Protein AF-A0A954QVD0-F1 (afdb_monomer)

Sequence (89 aa):
LTDLFTQQIPVGIPRERIEQVILENRFEKLSGGRSRGEEDILAHERKGIAGDWRNHFTPRVSREFHRMYGDLLIMTGFEANDDWTQEFS

Foldseek 3Di:
DLVVVCVPDPDNDDSVVVVVVCVCPQLCNVVVRDDAQDADPVDPSGHRDPPCVLVVDALVNLVVCCVVCVVVCCVVVVDVHSCVSVSRD

Structure (mmCIF, N/CA/C/O backbone):
data_AF-A0A954QVD0-F1
#
_entry.id   AF-A0A954QVD0-F1
#
loop_
_atom_site.group_PDB
_atom_site.id
_atom_site.type_symbol
_atom_site.label_atom_id
_atom_site.label_alt_id
_atom_site.label_comp_id
_atom_site.label_asym_id
_atom_site.label_entity_id
_atom_site.label_seq_id
_atom_site.pdbx_PDB_ins_code
_atom_site.Cartn_x
_atom_site.Cartn_y
_atom_site.Cartn_z
_atom_site.occupancy
_atom_site.B_iso_or_equiv
_atom_site.auth_seq_id
_atom_site.auth_comp_id
_atom_site.auth_asym_id
_atom_site.auth_atom_id
_atom_site.pdbx_PDB_model_num
ATOM 1 N N . LEU A 1 1 ? -17.830 -0.375 2.744 1.00 58.25 1 LEU A N 1
ATOM 2 C CA . LEU A 1 1 ? -16.939 -1.369 3.396 1.00 58.25 1 LEU A CA 1
ATOM 3 C C . LEU A 1 1 ? -17.689 -2.185 4.439 1.00 58.25 1 LEU A C 1
ATOM 5 O O . LEU A 1 1 ? -17.673 -3.402 4.338 1.00 58.25 1 LEU A O 1
ATOM 9 N N . THR A 1 2 ? -18.394 -1.543 5.373 1.00 60.03 2 THR A N 1
ATOM 10 C CA . THR A 1 2 ? -19.172 -2.209 6.433 1.00 60.03 2 THR A CA 1
ATOM 11 C C . THR A 1 2 ? -20.142 -3.270 5.901 1.00 60.03 2 THR A C 1
ATOM 13 O O . THR A 1 2 ? -20.148 -4.383 6.414 1.00 60.03 2 THR A O 1
ATOM 16 N N . ASP A 1 3 ? -20.863 -2.968 4.813 1.00 60.34 3 ASP A N 1
ATOM 17 C CA . ASP A 1 3 ? -21.861 -3.876 4.221 1.00 60.34 3 ASP A CA 1
ATOM 18 C C . ASP A 1 3 ? -21.257 -5.128 3.559 1.00 60.34 3 ASP A C 1
ATOM 20 O O . ASP A 1 3 ? -21.900 -6.172 3.506 1.00 60.34 3 ASP A O 1
ATOM 24 N N . LEU A 1 4 ? -20.007 -5.057 3.085 1.00 62.31 4 LEU A N 1
ATOM 25 C CA . LEU A 1 4 ? -19.342 -6.178 2.409 1.00 62.31 4 LEU A CA 1
ATOM 26 C C . LEU A 1 4 ? -18.922 -7.257 3.421 1.00 62.31 4 LEU A C 1
ATOM 28 O O . LEU A 1 4 ? -19.061 -8.450 3.165 1.00 62.31 4 LEU A O 1
ATOM 32 N N . PHE A 1 5 ? -18.489 -6.831 4.611 1.00 63.66 5 PHE A N 1
ATOM 33 C CA . PHE A 1 5 ? -18.135 -7.733 5.707 1.00 63.66 5 PHE A CA 1
ATOM 34 C C . PHE A 1 5 ? -19.360 -8.378 6.364 1.00 63.66 5 PHE A C 1
ATOM 36 O O . PHE A 1 5 ? -19.288 -9.536 6.764 1.00 63.66 5 PHE A O 1
ATOM 43 N N . THR A 1 6 ? -20.495 -7.675 6.443 1.00 64.31 6 THR A N 1
ATOM 44 C CA . THR A 1 6 ? -21.717 -8.235 7.055 1.00 64.31 6 THR A CA 1
ATOM 45 C C . THR A 1 6 ? -22.340 -9.349 6.214 1.00 64.31 6 THR A C 1
ATOM 47 O O . THR A 1 6 ? -22.994 -10.225 6.767 1.00 64.31 6 THR A O 1
ATOM 50 N N . GLN A 1 7 ? -22.136 -9.340 4.892 1.00 67.12 7 GLN A N 1
ATOM 51 C CA . GLN A 1 7 ? -22.667 -10.371 3.991 1.00 67.12 7 GLN A CA 1
ATOM 52 C C . GLN A 1 7 ? -21.808 -11.643 3.941 1.00 67.12 7 GLN A C 1
ATOM 54 O O . GLN A 1 7 ? -22.329 -12.714 3.644 1.00 67.12 7 GLN A O 1
ATOM 59 N N . GLN A 1 8 ? -20.502 -11.536 4.205 1.00 70.38 8 GLN A N 1
ATOM 60 C CA . GLN A 1 8 ? -19.556 -12.651 4.056 1.00 70.38 8 GLN A CA 1
ATOM 61 C C . GLN A 1 8 ? -19.213 -13.355 5.375 1.00 70.38 8 GLN A C 1
ATOM 63 O O . GLN A 1 8 ? -18.707 -14.476 5.350 1.00 70.38 8 GLN A O 1
ATOM 68 N N . ILE A 1 9 ? -19.476 -12.728 6.525 1.00 69.56 9 ILE A N 1
ATOM 69 C CA . ILE A 1 9 ? -19.196 -13.318 7.836 1.00 69.56 9 ILE A CA 1
ATOM 70 C C . ILE A 1 9 ? -20.477 -13.993 8.358 1.00 69.56 9 ILE A C 1
ATOM 72 O O . ILE A 1 9 ? -21.457 -13.302 8.619 1.00 69.56 9 ILE A O 1
ATOM 76 N N . PRO A 1 10 ? -20.488 -15.323 8.579 1.00 65.88 10 PRO A N 1
ATOM 77 C CA . PRO A 1 10 ? -21.682 -16.065 9.008 1.00 65.88 10 PRO A CA 1
ATOM 78 C C . PRO A 1 10 ? -22.111 -15.801 10.466 1.00 65.88 10 PRO A C 1
ATOM 80 O O . PRO A 1 10 ? -23.009 -16.460 10.984 1.00 65.88 10 PRO A O 1
ATOM 83 N N . VAL A 1 11 ? -21.478 -14.843 11.141 1.00 71.88 11 VAL A N 1
ATOM 84 C CA . VAL A 1 11 ? -21.800 -14.407 12.502 1.00 71.88 11 VAL A CA 1
ATOM 85 C C . VAL A 1 11 ? -22.485 -13.050 12.410 1.00 71.88 11 VAL A C 1
ATOM 87 O O . VAL A 1 11 ? -21.968 -12.138 11.770 1.00 71.88 11 VAL A O 1
ATOM 90 N N . GLY A 1 12 ? -23.632 -12.905 13.078 1.00 76.44 12 GLY A N 1
ATOM 91 C CA . GLY A 1 12 ? -24.373 -11.646 13.181 1.00 76.44 12 GLY A CA 1
ATOM 92 C C . GLY A 1 12 ? -23.629 -10.606 14.021 1.00 76.44 12 GLY A C 1
ATOM 93 O O . GLY A 1 12 ? -23.995 -10.352 15.165 1.00 76.44 12 GLY A O 1
ATOM 94 N N . ILE A 1 13 ? -22.558 -10.035 13.470 1.00 83.44 13 ILE A N 1
ATOM 95 C CA . ILE A 1 13 ? -21.786 -8.967 14.105 1.00 83.44 13 ILE A CA 1
ATOM 96 C C . ILE A 1 13 ? -22.562 -7.649 13.943 1.00 83.44 13 ILE A C 1
ATOM 98 O O . ILE A 1 13 ? -22.866 -7.272 12.808 1.00 83.44 13 ILE A O 1
ATOM 102 N N . PRO A 1 14 ? -22.864 -6.922 15.038 1.00 87.25 14 PRO A N 1
ATOM 103 C CA . PRO A 1 14 ? -23.510 -5.616 14.954 1.00 87.25 14 PRO A CA 1
ATOM 104 C C . PRO A 1 14 ? -22.688 -4.626 14.126 1.00 87.25 14 PRO A C 1
ATOM 106 O O . PRO A 1 14 ? -21.453 -4.611 14.201 1.00 87.25 14 PRO A O 1
ATOM 109 N N . ARG A 1 15 ? -23.369 -3.764 13.367 1.00 84.06 15 ARG A N 1
ATOM 110 C CA . ARG A 1 15 ? -22.736 -2.754 12.503 1.00 84.06 15 ARG A CA 1
ATOM 111 C C . ARG A 1 15 ? -21.759 -1.880 13.284 1.00 84.06 15 ARG A C 1
ATOM 113 O O . ARG A 1 15 ? -20.640 -1.650 12.833 1.00 84.06 15 ARG A O 1
ATOM 120 N N . GLU A 1 16 ? -22.160 -1.472 14.479 1.00 90.00 16 GLU A N 1
ATOM 121 C CA . GLU A 1 16 ? -21.402 -0.600 15.374 1.00 90.00 16 GLU A CA 1
ATOM 122 C C . GLU A 1 16 ? -20.063 -1.240 15.750 1.00 90.00 16 GLU A C 1
ATOM 124 O O . GLU A 1 16 ? -19.042 -0.560 15.855 1.00 90.00 16 GLU A O 1
ATOM 129 N N . ARG A 1 17 ? -20.035 -2.571 15.901 1.00 89.62 17 ARG A N 1
ATOM 130 C CA . ARG A 1 17 ? -18.797 -3.294 16.192 1.00 89.62 17 ARG A CA 1
ATOM 131 C C . ARG A 1 17 ? -17.858 -3.304 14.990 1.00 89.62 17 ARG A C 1
ATOM 133 O O . ARG A 1 17 ? -16.654 -3.147 15.173 1.00 89.62 17 ARG A O 1
ATOM 140 N N . ILE A 1 18 ? -18.386 -3.459 13.776 1.00 88.75 18 ILE A N 1
ATOM 141 C CA . ILE A 1 18 ? -17.581 -3.386 12.548 1.00 88.75 18 ILE A CA 1
ATOM 142 C C . ILE A 1 18 ? -16.999 -1.978 12.388 1.00 88.75 18 ILE A C 1
ATOM 144 O O . ILE A 1 18 ? -15.818 -1.831 12.083 1.00 88.75 18 ILE A O 1
ATOM 148 N N . GLU A 1 19 ? -17.796 -0.942 12.644 1.00 90.12 19 GLU A N 1
ATOM 149 C CA . GLU A 1 19 ? -17.341 0.450 12.595 1.00 90.12 19 GLU A CA 1
ATOM 150 C C . GLU A 1 19 ? -16.233 0.726 13.613 1.00 90.12 19 GLU A C 1
ATOM 152 O O . GLU A 1 19 ? -15.204 1.296 13.248 1.00 90.12 19 GLU A O 1
ATOM 157 N N . GLN A 1 20 ? -16.385 0.255 14.854 1.00 94.62 20 GLN A N 1
ATOM 158 C CA . GLN A 1 20 ? -15.329 0.331 15.868 1.00 94.62 20 GLN A CA 1
ATOM 159 C C . GLN A 1 20 ? -14.040 -0.338 15.389 1.00 94.62 20 GLN A C 1
ATOM 161 O O . GLN A 1 20 ? -12.983 0.283 15.436 1.00 94.62 20 GLN A O 1
ATOM 166 N N . VAL A 1 21 ? -14.127 -1.562 14.859 1.00 93.50 21 VAL A N 1
ATOM 167 C CA . VAL A 1 21 ? -12.955 -2.293 14.353 1.00 93.50 21 VAL A CA 1
ATOM 168 C C . VAL A 1 21 ? -12.280 -1.533 13.210 1.00 93.50 21 VAL A C 1
ATOM 170 O O . VAL A 1 21 ? -11.057 -1.396 13.217 1.00 93.50 21 VAL A O 1
ATOM 173 N N . ILE A 1 22 ? -13.046 -0.990 12.259 1.00 93.25 22 ILE A N 1
ATOM 174 C CA . ILE A 1 22 ? -12.499 -0.168 11.167 1.00 93.25 22 ILE A CA 1
ATOM 175 C C . ILE A 1 22 ? -11.765 1.052 11.734 1.00 93.25 22 ILE A C 1
ATOM 177 O O . ILE A 1 22 ? -10.648 1.354 11.314 1.00 93.25 22 ILE A O 1
ATOM 181 N N . LEU A 1 23 ? -12.370 1.750 12.697 1.00 95.19 23 LEU A N 1
ATOM 182 C CA . LEU A 1 23 ? -11.778 2.938 13.305 1.00 95.19 23 LEU A CA 1
ATOM 183 C C . LEU A 1 23 ? -10.522 2.608 14.120 1.00 95.19 23 LEU A C 1
ATOM 185 O O . LEU A 1 23 ? -9.574 3.391 14.083 1.00 95.19 23 LEU A O 1
ATOM 189 N N . GLU A 1 24 ? -10.497 1.488 14.832 1.00 96.94 24 GLU A N 1
ATOM 190 C CA . GLU A 1 24 ? -9.356 1.053 15.644 1.00 96.94 24 GLU A CA 1
ATOM 191 C C . GLU A 1 24 ? -8.173 0.578 14.791 1.00 96.94 24 GLU A C 1
ATOM 193 O O . GLU A 1 24 ? -7.029 0.751 15.201 1.00 96.94 24 GLU A O 1
ATOM 198 N N . ASN A 1 25 ? -8.437 0.051 13.591 1.00 95.62 25 ASN A N 1
ATOM 199 C CA . ASN A 1 25 ? -7.420 -0.533 12.708 1.00 95.62 25 ASN A CA 1
ATOM 200 C C . ASN A 1 25 ? -7.071 0.344 11.496 1.00 95.62 25 ASN A C 1
ATOM 202 O O . ASN A 1 25 ? -6.351 -0.090 10.594 1.00 95.62 25 ASN A O 1
ATOM 206 N N . ARG A 1 26 ? -7.572 1.581 11.431 1.00 95.81 26 ARG A N 1
ATOM 207 C CA . ARG A 1 26 ? -7.169 2.515 10.373 1.00 95.81 26 ARG A CA 1
ATOM 208 C C . ARG A 1 26 ? -5.704 2.912 10.542 1.00 95.81 26 ARG A C 1
ATOM 210 O O . ARG A 1 26 ? -5.207 3.019 11.661 1.00 95.81 26 ARG A O 1
ATOM 217 N N . PHE A 1 27 ? -5.047 3.205 9.423 1.00 97.44 27 PHE A N 1
ATOM 218 C CA . PHE A 1 27 ? -3.631 3.563 9.394 1.00 97.44 27 PHE A CA 1
ATOM 219 C C . PHE A 1 27 ? -3.298 4.674 10.389 1.00 97.44 27 PHE A C 1
ATOM 221 O O . PHE A 1 27 ? -2.399 4.500 11.192 1.00 97.44 27 PHE A O 1
ATOM 228 N N . GLU A 1 28 ? -4.085 5.748 10.412 1.00 97.62 28 GLU A N 1
ATOM 229 C CA . GLU A 1 28 ? -3.881 6.918 11.269 1.00 97.62 28 GLU A CA 1
ATOM 230 C C . GLU A 1 28 ? -3.887 6.556 12.759 1.00 97.62 28 GLU A C 1
ATOM 232 O O . GLU A 1 28 ? -3.225 7.201 13.566 1.00 97.62 28 GLU A O 1
ATOM 237 N N . LYS A 1 29 ? -4.646 5.526 13.153 1.00 97.75 29 LYS A N 1
ATOM 238 C CA . LYS A 1 29 ? -4.687 5.068 14.543 1.00 97.75 29 LYS A CA 1
ATOM 239 C C . LYS A 1 29 ? -3.449 4.243 14.890 1.00 97.75 29 LYS A C 1
ATOM 241 O O . LYS A 1 29 ? -2.912 4.416 15.981 1.00 97.75 29 LYS A O 1
ATOM 246 N N . LEU A 1 30 ? -3.010 3.384 13.972 1.00 97.25 30 LEU A N 1
ATOM 247 C CA . LEU A 1 30 ? -1.852 2.504 14.156 1.00 97.25 30 LEU A CA 1
ATOM 248 C C . LEU A 1 30 ? -0.516 3.251 14.008 1.00 97.25 30 LEU A C 1
ATOM 250 O O . LEU A 1 30 ? 0.446 2.938 14.695 1.00 97.25 30 LEU A O 1
ATOM 254 N N . SER A 1 31 ? -0.471 4.290 13.175 1.00 97.44 31 SER A N 1
ATOM 255 C CA . SER A 1 31 ? 0.728 5.068 12.848 1.00 97.44 31 SER A CA 1
ATOM 256 C C . SER A 1 31 ? 1.023 6.219 13.818 1.00 97.44 31 SER A C 1
ATOM 258 O O . SER A 1 31 ? 1.927 7.016 13.559 1.00 97.44 31 SER A O 1
ATOM 260 N N . GLY A 1 32 ? 0.250 6.351 14.903 1.00 95.56 32 GLY A N 1
ATOM 261 C CA . GLY A 1 32 ? 0.387 7.453 15.860 1.00 95.56 32 GLY A CA 1
ATOM 262 C C . GLY A 1 32 ? -0.154 8.800 15.362 1.00 95.56 32 GLY A C 1
ATOM 263 O O . GLY A 1 32 ? 0.257 9.841 15.863 1.00 95.56 32 GLY A O 1
ATOM 264 N N . GLY A 1 33 ? -1.078 8.796 14.399 1.00 97.06 33 GLY A N 1
ATOM 265 C CA . GLY A 1 33 ? -1.753 9.993 13.886 1.00 97.06 33 GLY A CA 1
ATOM 266 C C . GLY A 1 33 ? -1.306 10.441 12.496 1.00 97.06 33 GLY A C 1
ATOM 267 O O . GLY A 1 33 ? -1.897 11.378 11.960 1.00 97.06 33 GLY A O 1
ATOM 268 N N . ARG A 1 34 ? -0.312 9.777 11.892 1.00 97.44 34 ARG A N 1
ATOM 269 C CA . ARG A 1 34 ? 0.160 10.114 10.542 1.00 97.44 34 ARG A CA 1
ATOM 270 C C . ARG A 1 34 ? -0.910 9.845 9.498 1.00 97.44 34 ARG A C 1
ATOM 272 O O . ARG A 1 34 ? -1.579 8.806 9.530 1.00 97.44 34 ARG A O 1
ATOM 279 N N . SER A 1 35 ? -1.017 10.756 8.538 1.00 97.06 35 SER A N 1
ATOM 280 C CA . SER A 1 35 ? -1.923 10.582 7.401 1.00 97.06 35 SER A CA 1
ATOM 281 C C . SER A 1 35 ? -1.365 9.547 6.425 1.00 97.06 35 SER A C 1
ATOM 283 O O . SER A 1 35 ? -0.152 9.414 6.264 1.00 97.06 35 SER A O 1
ATOM 285 N N . ARG A 1 36 ? -2.234 8.811 5.725 1.00 96.81 36 ARG A N 1
ATOM 286 C CA . ARG A 1 36 ? -1.785 7.935 4.629 1.00 96.81 36 ARG A CA 1
ATOM 287 C C . ARG A 1 36 ? -0.996 8.746 3.595 1.00 96.81 36 ARG A C 1
ATOM 289 O O . ARG A 1 36 ? -1.459 9.786 3.139 1.00 96.81 36 ARG A O 1
ATOM 296 N N . GLY A 1 37 ? 0.176 8.251 3.215 1.00 96.50 37 GLY A N 1
ATOM 297 C CA . GLY A 1 37 ? 1.118 8.921 2.316 1.00 96.50 37 GLY A CA 1
ATOM 298 C C . GLY A 1 37 ? 2.285 9.591 3.044 1.00 96.50 37 GLY A C 1
ATOM 299 O O . GLY A 1 37 ? 3.344 9.755 2.440 1.00 96.50 37 GLY A O 1
ATOM 300 N N . GLU A 1 38 ? 2.127 9.909 4.330 1.00 97.31 38 GLU A N 1
ATOM 301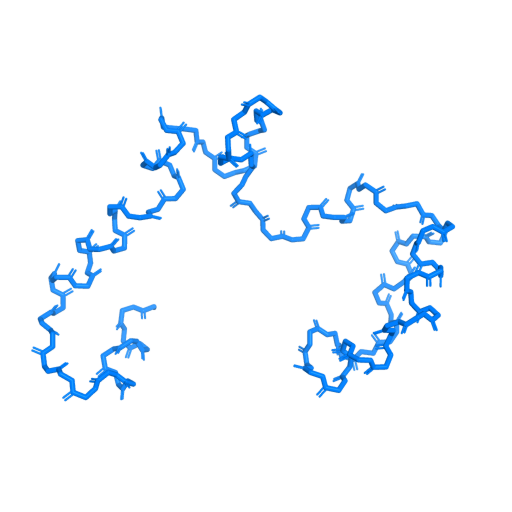 C CA . GLU A 1 38 ? 3.182 10.462 5.179 1.00 97.31 38 GLU A CA 1
ATOM 302 C C . GLU A 1 38 ? 4.149 9.350 5.605 1.00 97.31 38 GLU A C 1
ATOM 304 O O . GLU A 1 38 ? 3.828 8.488 6.429 1.00 97.31 38 GLU A O 1
ATOM 309 N N . GLU A 1 39 ? 5.329 9.336 4.987 1.00 96.94 39 GLU A N 1
ATOM 310 C CA . GLU A 1 39 ? 6.315 8.280 5.180 1.00 96.94 39 GLU A CA 1
ATOM 311 C C . GLU A 1 39 ? 7.138 8.472 6.456 1.00 96.94 39 GLU A C 1
ATOM 313 O O . GLU A 1 39 ? 7.676 9.545 6.714 1.00 96.94 39 GLU A O 1
ATOM 318 N N . ASP A 1 40 ? 7.302 7.377 7.194 1.00 97.38 40 ASP A N 1
ATOM 319 C CA . ASP A 1 40 ? 8.353 7.210 8.191 1.00 97.38 40 ASP A CA 1
ATOM 320 C C . ASP A 1 40 ? 9.070 5.882 7.916 1.00 97.38 40 ASP A C 1
ATOM 322 O O . ASP A 1 40 ? 8.487 4.805 8.058 1.00 97.38 40 ASP A O 1
ATOM 326 N N . ILE A 1 41 ? 10.331 5.958 7.483 1.00 95.94 41 ILE A N 1
ATOM 327 C CA . ILE A 1 41 ? 11.138 4.790 7.097 1.00 95.94 41 ILE A CA 1
ATOM 328 C C . ILE A 1 41 ? 11.603 3.948 8.290 1.00 95.94 41 ILE A C 1
ATOM 330 O O . ILE A 1 41 ? 12.079 2.831 8.091 1.00 95.94 41 ILE A O 1
ATOM 334 N N . LEU A 1 42 ? 11.495 4.474 9.512 1.00 97.25 42 LEU A N 1
ATOM 335 C CA . LEU A 1 42 ? 11.869 3.768 10.737 1.00 97.25 42 LEU A CA 1
ATOM 336 C C . LEU A 1 42 ? 10.657 3.110 11.416 1.00 97.25 42 LEU A C 1
ATOM 338 O O . LEU A 1 42 ? 10.836 2.313 12.337 1.00 97.25 42 LEU A O 1
ATOM 342 N N . ALA A 1 43 ? 9.437 3.410 10.959 1.00 96.38 43 ALA A N 1
ATOM 343 C CA . ALA A 1 43 ? 8.202 2.852 11.496 1.00 96.38 43 ALA A CA 1
ATOM 344 C C . ALA A 1 43 ? 7.777 1.557 10.783 1.00 96.38 43 ALA A C 1
ATOM 346 O O . ALA A 1 43 ? 7.978 1.387 9.580 1.00 96.38 43 ALA A O 1
ATOM 347 N N . HIS A 1 44 ? 7.104 0.664 11.518 1.00 95.75 44 HIS A N 1
ATOM 348 C CA . HIS A 1 44 ? 6.490 -0.535 10.940 1.00 95.75 44 HIS A CA 1
ATOM 349 C C . HIS A 1 44 ? 5.371 -0.162 9.948 1.00 95.75 44 HIS A C 1
ATOM 351 O O . HIS A 1 44 ? 5.366 -0.593 8.793 1.00 95.75 44 HIS A O 1
ATOM 357 N N . GLU A 1 45 ? 4.466 0.730 10.354 1.00 97.25 45 GLU A N 1
ATOM 358 C CA . GLU A 1 45 ? 3.414 1.323 9.529 1.00 97.25 45 GLU A CA 1
ATOM 359 C C . GLU A 1 45 ? 3.994 2.414 8.612 1.00 97.25 45 GLU A C 1
ATOM 361 O O . GLU A 1 45 ? 3.704 3.598 8.767 1.00 97.25 45 GLU A O 1
ATOM 366 N N . ARG A 1 46 ? 4.836 2.041 7.646 1.00 97.44 46 ARG A N 1
ATOM 367 C CA . ARG A 1 46 ? 5.660 2.994 6.877 1.00 97.44 46 ARG A CA 1
ATOM 368 C C . ARG A 1 46 ? 4.885 4.150 6.226 1.00 97.44 46 ARG A C 1
ATOM 370 O O . ARG A 1 46 ? 5.186 5.303 6.513 1.00 97.44 46 ARG A O 1
ATOM 377 N N . LYS A 1 47 ? 3.914 3.863 5.343 1.00 97.31 47 LYS A N 1
ATOM 378 C CA . LYS A 1 47 ? 3.261 4.890 4.488 1.00 97.31 47 LYS A CA 1
ATOM 379 C C . LYS A 1 47 ? 1.746 4.738 4.293 1.00 97.31 47 LYS A C 1
ATOM 381 O O . LYS A 1 47 ? 1.073 5.704 3.959 1.00 97.31 47 LYS A O 1
ATOM 386 N N . GLY A 1 48 ? 1.184 3.542 4.483 1.00 96.25 48 GLY A N 1
ATOM 387 C CA . GLY A 1 48 ? -0.275 3.350 4.505 1.00 96.25 48 GLY A CA 1
ATOM 388 C C . GLY A 1 48 ? -1.014 3.542 3.174 1.00 96.25 48 GLY A C 1
ATOM 389 O O . G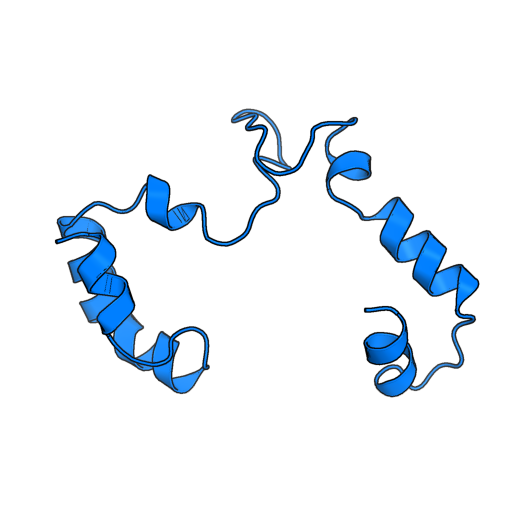LY A 1 48 ? -2.223 3.773 3.188 1.00 96.25 48 GLY A O 1
ATOM 390 N N . ILE A 1 49 ? -0.323 3.455 2.032 1.00 96.31 49 ILE A N 1
ATOM 391 C CA . ILE A 1 49 ? -0.923 3.595 0.695 1.00 96.31 49 ILE A CA 1
ATOM 392 C C . ILE A 1 49 ? -0.638 2.375 -0.184 1.00 96.31 49 ILE A C 1
ATOM 394 O O . ILE A 1 49 ? 0.437 1.777 -0.116 1.00 96.31 49 ILE A O 1
ATOM 398 N N . ALA A 1 50 ? -1.606 2.022 -1.029 1.00 93.44 50 ALA A N 1
ATOM 399 C CA . ALA A 1 50 ? -1.416 1.055 -2.102 1.00 93.44 50 ALA A CA 1
ATOM 400 C C . ALA A 1 50 ? -0.724 1.725 -3.299 1.00 93.44 50 ALA A C 1
ATOM 402 O O . ALA A 1 50 ? -0.875 2.925 -3.517 1.00 93.44 50 ALA A O 1
ATOM 403 N N . GLY A 1 51 ? 0.034 0.951 -4.077 1.00 90.50 51 GLY A N 1
ATOM 404 C CA . GLY A 1 51 ? 0.672 1.439 -5.304 1.00 90.50 51 GLY A CA 1
ATOM 405 C C . GLY A 1 51 ? 2.001 2.176 -5.119 1.00 90.50 51 GLY A C 1
ATOM 406 O O . GLY A 1 51 ? 2.619 2.520 -6.118 1.00 90.50 51 GLY A O 1
ATOM 407 N N . ASP A 1 52 ? 2.495 2.362 -3.888 1.00 94.00 52 ASP A N 1
ATOM 408 C CA . ASP A 1 52 ? 3.752 3.092 -3.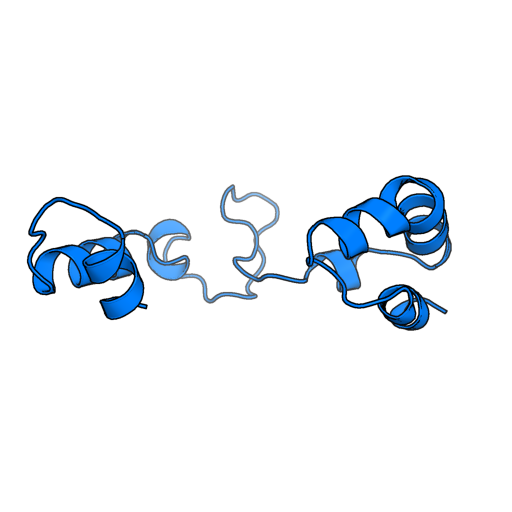629 1.00 94.00 52 ASP A CA 1
ATOM 409 C C . ASP A 1 52 ? 4.979 2.476 -4.314 1.00 94.00 52 ASP A C 1
ATOM 411 O O . ASP A 1 52 ? 5.950 3.176 -4.570 1.00 94.00 52 ASP A O 1
ATOM 415 N N . TRP A 1 53 ? 4.934 1.186 -4.659 1.00 91.38 53 TRP A N 1
ATOM 416 C CA . TRP A 1 53 ? 5.980 0.516 -5.434 1.00 91.38 53 TRP A CA 1
ATOM 417 C C . TRP A 1 53 ? 6.284 1.228 -6.762 1.00 91.38 53 TRP A C 1
ATOM 419 O O . TRP A 1 53 ? 7.437 1.223 -7.189 1.00 91.38 53 TRP A O 1
ATOM 429 N N . ARG A 1 54 ? 5.300 1.918 -7.360 1.00 90.81 54 ARG A N 1
ATOM 430 C CA . ARG A 1 54 ? 5.474 2.731 -8.574 1.00 90.81 54 ARG A CA 1
ATOM 431 C C . ARG A 1 54 ? 6.478 3.873 -8.396 1.00 90.81 54 ARG A C 1
ATOM 433 O O . ARG A 1 54 ? 7.133 4.265 -9.347 1.00 90.81 54 ARG A O 1
ATOM 440 N N . ASN A 1 55 ? 6.668 4.366 -7.173 1.00 91.88 55 ASN A N 1
ATOM 441 C CA . ASN A 1 55 ? 7.662 5.405 -6.884 1.00 91.88 55 ASN A CA 1
ATOM 442 C C . ASN A 1 55 ? 9.095 4.855 -6.763 1.00 91.88 55 ASN A C 1
ATOM 444 O O . ASN A 1 55 ? 10.046 5.630 -6.730 1.00 91.88 55 ASN A O 1
ATOM 448 N N . HIS A 1 56 ? 9.255 3.531 -6.661 1.00 92.12 56 HIS A N 1
ATOM 449 C CA . HIS A 1 56 ? 10.546 2.871 -6.410 1.00 92.12 56 HIS A CA 1
ATOM 450 C C . HIS A 1 56 ? 11.005 1.994 -7.575 1.00 92.12 56 HIS A C 1
ATOM 452 O O . HIS A 1 56 ? 12.196 1.712 -7.721 1.00 92.12 56 HIS A O 1
ATOM 458 N N . PHE A 1 57 ? 10.069 1.526 -8.398 1.00 95.00 57 PHE A N 1
ATOM 459 C CA . PHE A 1 57 ? 10.372 0.688 -9.546 1.00 95.00 57 PHE A CA 1
ATOM 460 C C . PHE A 1 57 ? 11.086 1.506 -10.626 1.00 95.00 57 PHE A C 1
ATOM 462 O O . PHE A 1 57 ? 10.650 2.574 -11.036 1.00 95.00 57 PHE A O 1
ATOM 469 N N . THR A 1 58 ? 12.221 0.982 -11.084 1.00 95.12 58 THR A N 1
ATOM 470 C CA . THR A 1 58 ? 12.973 1.537 -12.217 1.00 95.12 58 THR A CA 1
ATOM 471 C C . THR A 1 58 ? 12.605 0.784 -13.493 1.00 95.12 58 THR A C 1
ATOM 473 O O . THR A 1 58 ? 12.198 -0.376 -13.387 1.00 95.12 58 THR A O 1
ATOM 476 N N . PRO A 1 59 ? 12.873 1.334 -14.695 1.00 94.94 59 PRO A N 1
ATOM 477 C CA . PRO A 1 59 ? 12.634 0.621 -15.952 1.00 94.94 59 PRO A CA 1
ATOM 478 C C . PRO A 1 59 ? 13.220 -0.800 -15.964 1.00 94.94 59 PRO A C 1
ATOM 480 O O .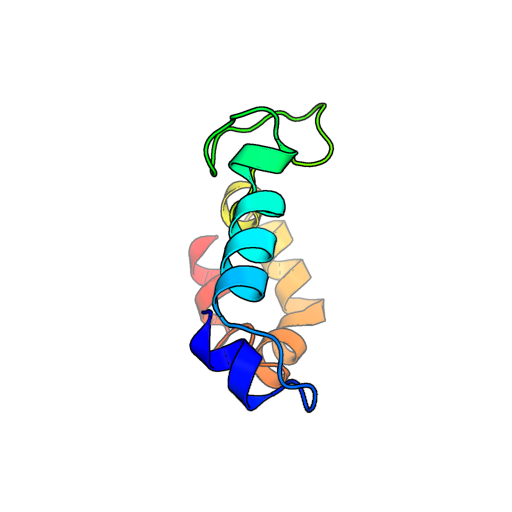 PRO A 1 59 ? 12.611 -1.747 -16.456 1.00 94.94 59 PRO A O 1
ATOM 483 N N . ARG A 1 60 ? 14.414 -0.978 -15.379 1.00 95.75 60 ARG A N 1
ATOM 484 C CA . ARG A 1 60 ? 15.063 -2.292 -15.266 1.00 95.75 60 ARG A CA 1
ATOM 485 C C . ARG A 1 60 ? 14.299 -3.236 -14.338 1.00 95.75 60 ARG A C 1
ATOM 487 O O . ARG A 1 60 ? 14.116 -4.397 -14.686 1.00 95.75 60 ARG A O 1
ATOM 494 N N . VAL A 1 61 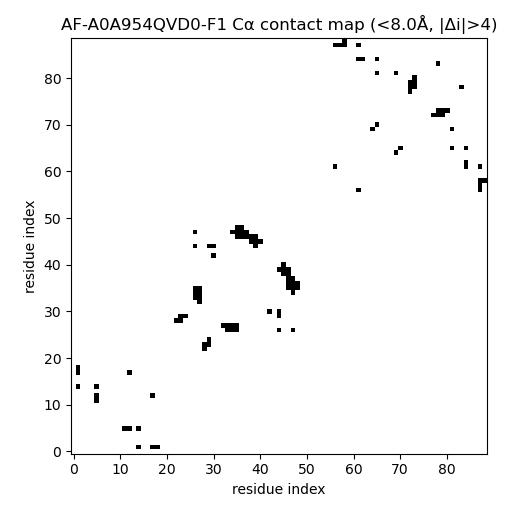? 13.895 -2.753 -13.163 1.00 96.25 61 VAL A N 1
ATOM 495 C CA . VAL A 1 61 ? 13.174 -3.563 -12.168 1.00 96.25 61 VAL A CA 1
ATOM 496 C C . VAL A 1 61 ? 11.802 -3.959 -12.700 1.00 96.25 61 VAL A C 1
ATOM 498 O O . VAL A 1 61 ? 11.460 -5.135 -12.621 1.00 96.25 61 VAL A O 1
ATOM 501 N N . SER A 1 62 ? 11.065 -3.025 -13.304 1.00 94.69 62 SER A N 1
ATOM 502 C CA . SER A 1 62 ? 9.748 -3.295 -13.885 1.00 94.69 62 SER A CA 1
ATOM 503 C C . SER A 1 62 ? 9.820 -4.372 -14.962 1.00 94.69 62 SER A C 1
ATOM 505 O O . SER A 1 62 ? 9.044 -5.323 -14.913 1.00 94.69 62 SER A O 1
ATOM 507 N N . ARG A 1 63 ? 10.807 -4.301 -15.869 1.00 95.62 63 ARG A N 1
ATOM 508 C CA . ARG A 1 63 ? 11.011 -5.335 -16.899 1.00 95.62 63 ARG A CA 1
ATOM 509 C C . ARG A 1 63 ? 11.319 -6.710 -16.315 1.00 95.62 63 ARG A C 1
ATOM 511 O O . ARG A 1 63 ? 10.707 -7.687 -16.731 1.00 95.62 63 ARG A O 1
ATOM 518 N N . GLU A 1 64 ? 12.246 -6.806 -15.361 1.00 97.12 64 GLU A N 1
ATOM 519 C CA . GLU A 1 64 ? 12.590 -8.106 -14.766 1.00 97.12 64 GLU A CA 1
ATOM 520 C C . GLU A 1 64 ? 11.443 -8.685 -13.937 1.00 97.12 64 GLU A C 1
ATOM 522 O O . GLU A 1 64 ? 11.189 -9.887 -13.996 1.00 97.12 64 GLU A O 1
ATOM 527 N N . PHE A 1 65 ? 10.720 -7.845 -13.194 1.00 96.62 65 PHE A N 1
ATOM 528 C CA . PHE A 1 65 ? 9.557 -8.287 -12.433 1.00 96.62 65 PHE A CA 1
ATOM 529 C C . PHE A 1 65 ? 8.454 -8.798 -13.363 1.00 96.62 65 PHE A C 1
ATOM 531 O O . PHE A 1 65 ? 7.942 -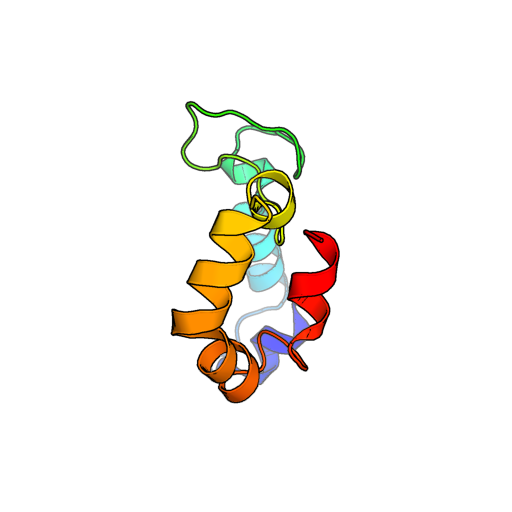9.896 -13.157 1.00 96.62 65 PHE A O 1
ATOM 538 N N . HIS A 1 66 ? 8.140 -8.042 -14.418 1.00 95.75 66 HIS A N 1
ATOM 539 C CA . HIS A 1 66 ? 7.168 -8.442 -15.430 1.00 95.75 66 HIS A CA 1
ATOM 540 C C . HIS A 1 66 ? 7.571 -9.757 -16.117 1.00 95.75 66 HIS A C 1
ATOM 542 O O . HIS A 1 66 ? 6.753 -10.666 -16.212 1.00 95.75 66 HIS A O 1
ATOM 548 N N . ARG A 1 67 ? 8.853 -9.929 -16.470 1.00 97.00 67 ARG A N 1
ATOM 549 C CA . ARG A 1 67 ? 9.369 -11.185 -17.041 1.00 97.00 67 ARG A CA 1
ATOM 550 C C . ARG A 1 67 ? 9.133 -12.402 -16.135 1.00 97.00 67 ARG A C 1
ATOM 552 O O . ARG A 1 67 ? 8.984 -13.509 -16.640 1.00 97.00 67 ARG A O 1
ATOM 559 N N . MET A 1 68 ? 9.162 -12.224 -14.813 1.00 97.56 68 MET A N 1
ATOM 560 C CA . MET A 1 68 ? 8.998 -13.322 -13.851 1.00 97.56 68 MET A CA 1
ATOM 561 C C . MET A 1 68 ? 7.542 -13.559 -13.437 1.00 97.56 68 MET A C 1
ATOM 563 O O . MET A 1 68 ? 7.171 -14.701 -13.180 1.00 97.56 68 MET A O 1
ATOM 567 N N . TYR A 1 69 ? 6.741 -12.496 -13.331 1.00 97.00 69 TYR A N 1
ATOM 568 C CA . TYR A 1 69 ? 5.444 -12.535 -12.648 1.00 97.00 69 TYR A CA 1
ATOM 569 C C . TYR A 1 69 ? 4.304 -11.843 -13.407 1.00 97.00 69 TYR A C 1
ATOM 571 O O . TYR A 1 69 ? 3.195 -11.800 -12.883 1.00 97.00 69 TYR A O 1
ATOM 579 N N . GLY A 1 70 ? 4.539 -11.312 -14.611 1.00 95.44 70 GLY A N 1
ATOM 580 C CA . GLY A 1 70 ? 3.528 -10.599 -15.404 1.00 95.44 70 GLY A CA 1
ATOM 581 C C . GLY A 1 70 ? 2.254 -11.417 -15.600 1.00 95.44 70 GLY A C 1
ATOM 582 O O . GLY A 1 70 ? 1.179 -10.990 -15.184 1.00 95.44 70 GLY A O 1
ATOM 583 N N . ASP A 1 71 ? 2.404 -12.647 -16.092 1.00 97.12 71 ASP A N 1
ATOM 584 C CA . ASP A 1 71 ? 1.286 -13.576 -16.280 1.00 97.12 71 ASP A CA 1
ATOM 585 C C . ASP A 1 71 ? 0.527 -13.842 -14.974 1.00 97.12 71 ASP A C 1
ATOM 587 O O . ASP A 1 71 ? -0.702 -13.893 -14.961 1.00 97.12 71 ASP A O 1
ATOM 591 N N . LEU A 1 72 ? 1.244 -13.973 -13.852 1.00 97.69 72 LEU A N 1
ATOM 592 C CA . LEU A 1 72 ? 0.631 -14.220 -12.548 1.00 97.69 72 LEU A CA 1
ATOM 593 C C . LEU A 1 72 ? -0.244 -13.040 -12.108 1.00 97.69 72 LEU A C 1
ATOM 595 O O . LEU A 1 72 ? -1.328 -13.268 -11.569 1.00 97.69 72 LEU A O 1
ATOM 599 N N . LEU A 1 73 ? 0.194 -11.800 -12.350 1.00 95.06 73 LEU A N 1
ATOM 600 C CA . LEU A 1 73 ? -0.592 -10.604 -12.030 1.00 95.06 73 LEU A CA 1
ATOM 601 C C . LEU A 1 73 ? -1.910 -10.572 -12.811 1.00 95.06 73 LEU A C 1
ATOM 603 O O . LEU A 1 73 ? -2.947 -10.256 -12.226 1.00 95.06 73 LEU A O 1
ATOM 607 N N . ILE A 1 74 ? -1.885 -10.970 -14.085 1.00 96.31 74 ILE A N 1
ATOM 608 C CA . ILE A 1 74 ? -3.085 -11.046 -14.929 1.00 96.31 74 ILE A CA 1
ATOM 609 C C . ILE A 1 74 ? -3.996 -12.188 -14.472 1.00 96.31 74 ILE A C 1
ATOM 611 O O . ILE A 1 74 ? -5.186 -11.984 -14.236 1.00 96.31 74 ILE A O 1
ATOM 615 N N . MET A 1 75 ? -3.443 -13.388 -14.276 1.00 97.19 75 MET A N 1
ATOM 616 C CA . MET A 1 75 ? -4.208 -14.574 -13.864 1.00 97.19 75 MET A CA 1
ATOM 617 C C . MET A 1 75 ? -4.932 -14.389 -12.526 1.00 97.19 75 MET A C 1
ATOM 619 O O . MET A 1 75 ? -5.986 -14.981 -12.303 1.00 97.19 75 MET A O 1
ATOM 623 N N . THR A 1 76 ? -4.363 -13.588 -11.628 1.00 96.31 76 THR A N 1
ATOM 624 C CA . THR A 1 76 ? -4.928 -13.313 -10.299 1.00 96.31 76 THR A CA 1
ATOM 625 C C . THR A 1 76 ? -5.775 -12.040 -10.252 1.00 96.31 76 THR A C 1
ATOM 627 O O . THR A 1 76 ? -6.397 -11.768 -9.225 1.00 96.31 76 THR A O 1
ATOM 630 N N . GLY A 1 77 ? -5.838 -11.278 -11.349 1.00 94.44 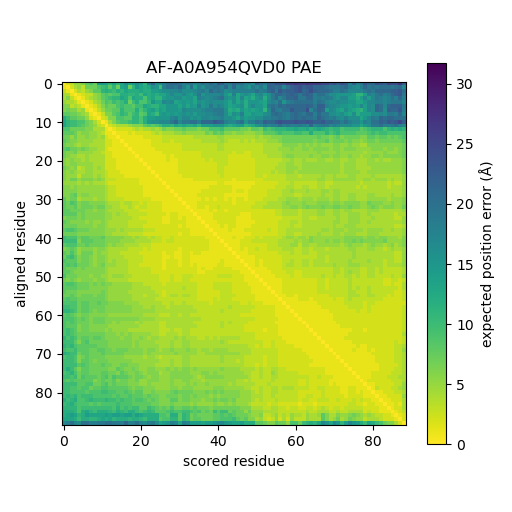77 GLY A N 1
ATOM 631 C CA . GLY A 1 77 ? -6.618 -10.046 -11.454 1.00 94.44 77 GLY A CA 1
ATOM 632 C C . GLY A 1 77 ? -6.015 -8.839 -10.730 1.00 94.44 77 GLY A C 1
ATOM 633 O O . GLY A 1 77 ? -6.727 -7.861 -10.508 1.00 94.44 77 GLY A O 1
ATOM 634 N N . PHE A 1 78 ? -4.732 -8.888 -10.348 1.00 90.56 78 PHE A N 1
ATOM 635 C CA . PHE A 1 78 ? -4.025 -7.714 -9.819 1.00 90.56 78 PHE A CA 1
ATOM 636 C C . PHE A 1 78 ? -3.743 -6.674 -10.908 1.00 90.56 78 PHE A C 1
ATOM 638 O O . PHE A 1 78 ? -3.768 -5.484 -10.609 1.00 90.56 78 PHE A O 1
ATOM 645 N N . GLU A 1 79 ? -3.507 -7.115 -12.145 1.00 92.94 79 GLU A N 1
ATOM 646 C CA . GLU A 1 79 ? -3.372 -6.250 -13.321 1.00 92.94 79 GLU A CA 1
ATOM 647 C C . GLU A 1 79 ? -4.262 -6.774 -14.456 1.00 92.94 79 GLU A C 1
ATOM 649 O O . GLU A 1 79 ? -4.516 -7.974 -14.556 1.00 92.94 79 GLU A O 1
ATOM 654 N N . ALA A 1 80 ? -4.772 -5.880 -15.304 1.00 93.62 80 ALA A N 1
ATOM 655 C CA . ALA A 1 80 ? -5.655 -6.269 -16.410 1.00 93.62 80 ALA A CA 1
ATOM 656 C C . ALA A 1 80 ? -4.880 -6.807 -17.624 1.00 93.62 80 ALA A C 1
ATOM 658 O O . ALA A 1 80 ? -5.383 -7.649 -18.368 1.00 93.62 80 ALA A O 1
ATOM 659 N N . ASN A 1 81 ? -3.679 -6.275 -17.841 1.00 94.88 81 ASN A N 1
ATOM 660 C CA . ASN A 1 81 ? -2.790 -6.553 -18.961 1.00 94.88 81 ASN A CA 1
ATOM 661 C C . ASN A 1 81 ? -1.375 -6.039 -18.620 1.00 94.88 81 ASN A C 1
ATOM 663 O O . ASN A 1 81 ? -1.114 -5.617 -17.492 1.00 94.88 81 ASN A O 1
ATOM 667 N N . ASP A 1 82 ? -0.474 -6.037 -19.599 1.00 93.88 82 ASP A N 1
ATOM 668 C CA . ASP A 1 82 ? 0.927 -5.639 -19.409 1.00 93.88 82 ASP A CA 1
ATOM 669 C C . ASP A 1 82 ? 1.159 -4.118 -19.392 1.00 93.88 82 ASP A C 1
ATOM 671 O O . ASP A 1 82 ? 2.297 -3.664 -19.214 1.00 93.88 82 ASP A O 1
ATOM 675 N N . ASP A 1 83 ? 0.105 -3.309 -19.541 1.00 92.94 83 ASP A N 1
ATOM 676 C CA . ASP A 1 83 ? 0.222 -1.857 -19.711 1.00 92.94 83 ASP A CA 1
ATOM 677 C C . ASP A 1 83 ? 0.787 -1.157 -18.471 1.00 92.94 83 ASP A C 1
ATOM 679 O O . ASP A 1 83 ? 1.402 -0.099 -18.597 1.00 92.94 83 ASP A O 1
ATOM 683 N N . TRP A 1 84 ? 0.682 -1.767 -17.284 1.00 89.38 84 TRP A N 1
ATOM 684 C CA . TRP A 1 84 ? 1.288 -1.237 -16.055 1.00 89.38 84 TRP A CA 1
ATOM 685 C C . TRP A 1 84 ? 2.807 -1.030 -16.186 1.00 89.38 84 TRP A C 1
ATOM 687 O O . TRP A 1 84 ? 3.389 -0.188 -15.503 1.00 89.38 84 TRP A O 1
ATOM 697 N N . THR A 1 85 ? 3.474 -1.769 -17.081 1.00 90.44 85 THR A N 1
ATOM 698 C CA . THR A 1 85 ? 4.917 -1.617 -17.327 1.00 90.44 85 THR A CA 1
ATOM 699 C C . THR A 1 85 ? 5.267 -0.343 -18.099 1.00 90.44 85 THR A C 1
ATOM 701 O O . THR A 1 85 ? 6.403 0.133 -18.002 1.00 90.44 85 THR A O 1
ATOM 704 N N . GLN A 1 86 ? 4.305 0.250 -18.814 1.00 87.75 86 GLN A N 1
ATOM 705 C CA . GLN A 1 86 ? 4.507 1.466 -19.608 1.00 87.75 86 GLN A CA 1
ATOM 706 C C . GLN A 1 86 ? 4.775 2.692 -18.728 1.00 87.75 86 GLN A C 1
ATOM 708 O O . GLN A 1 86 ? 5.462 3.615 -19.158 1.00 87.75 86 GLN A O 1
ATOM 713 N N . GLU A 1 87 ? 4.321 2.668 -17.470 1.00 83.88 87 GLU A N 1
ATOM 714 C CA . GLU A 1 87 ? 4.570 3.719 -16.470 1.00 83.88 87 GLU A CA 1
ATOM 715 C C . GLU A 1 87 ? 6.071 3.921 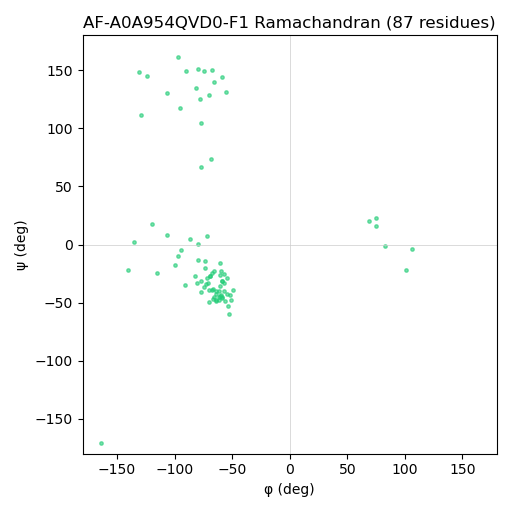-16.169 1.00 83.88 87 GLU A C 1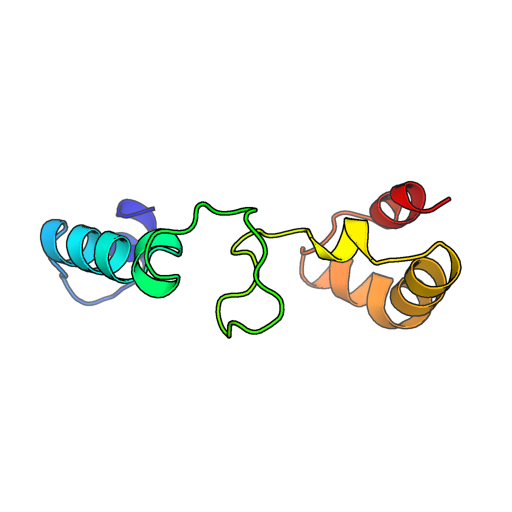
ATOM 717 O O . GLU A 1 87 ? 6.464 4.939 -15.604 1.00 83.88 87 GLU A O 1
ATOM 722 N N . PHE A 1 88 ? 6.914 2.959 -16.560 1.00 85.00 88 PHE A N 1
ATOM 723 C CA . PHE A 1 88 ? 8.349 2.917 -16.273 1.00 85.00 88 PHE A CA 1
ATOM 724 C C . PHE A 1 88 ? 9.216 2.923 -17.534 1.00 85.00 88 PHE A C 1
ATOM 726 O O . PHE A 1 88 ? 10.367 2.483 -17.470 1.00 85.00 88 PHE A O 1
ATOM 733 N N . SER A 1 89 ? 8.658 3.320 -18.681 1.00 64.50 89 SER A N 1
ATOM 734 C CA . SER A 1 89 ? 9.377 3.369 -19.965 1.00 64.50 89 SER A CA 1
ATOM 735 C C . SER A 1 89 ? 10.257 4.606 -20.104 1.00 64.50 89 SER A C 1
ATOM 737 O O . SER A 1 89 ? 9.820 5.701 -19.692 1.00 64.50 89 SER A O 1
#

Secondary structure (DSSP, 8-state):
-HHHHHHH-SS---HHHHHHHHHHSSHHHHTTSPPTT---TTSSS----TTGGGGT--HHHHHHHHHHHHHHHHHTTS-SSGGGGGGG-

Solvent-accessible surface area (backbone atoms only — not comparable to full-atom values): 5548 Å² total; per-residue (Å²): 112,72,70,62,54,61,75,72,42,97,60,94,69,57,68,68,57,52,52,48,51,52,60,63,66,32,58,36,60,73,49,78,62,42,55,71,66,54,72,37,92,89,48,90,69,30,32,74,61,85,72,61,63,69,82,70,54,42,49,68,52,44,51,55,49,42,75,76,42,42,68,56,33,40,77,71,63,79,34,94,60,76,66,76,55,61,83,41,111

Mean predicted aligned error: 5.55 Å

Radius of gyration: 17.96 Å; Cα contacts (8 Å, |Δi|>4): 58; chains: 1; bounding box: 39×27×36 Å

pLDDT: mean 90.11, std 10.78, range [58.25, 97.75]